Protein AF-A0A562P333-F1 (afdb_monomer_lite)

Radius of gyration: 12.84 Å; chains: 1; bounding box: 33×30×27 Å

pLDDT: mean 79.48, std 21.25, range [30.34, 97.81]

Sequence (98 aa):
MKEAIFSSTAHAACQAGAPITALATSVLASNPASITLNLWDLHFLNSSGINLLAKFTIEVRKHPDVRLVVRGTPDIPWKSKSLPNLKKLHPALVLLMD

Secondary structure (DSSP, 8-state):
---EE--S-----S-SSSHHHHHHHHHHHT--SEEEEE-TT-----HHHHHHHHHHHHHHHT-TTSEEEEEE-TTSHHHHHHTHHHHHH-TT-EEEE-

Foldseek 3Di:
DDDPDDDPPPPPPDDPDPPVVVVLVVVVVVVDQEDEAECAPPQDDDPRRLVVLLVSLLVVLVNVSYAYEYEYAVVRPCCVVRVVCSCVSPVRYHYHHD

InterPro domains:
  IPR002645 STAS domain [PS50801] (1-72)
  IPR036513 STAS domain superfamily [SSF52091] (24-90)

Structure (mmCIF, N/CA/C/O backbone):
data_AF-A0A562P333-F1
#
_entry.id   AF-A0A562P333-F1
#
loop_
_atom_site.group_PDB
_atom_site.id
_atom_site.type_symbol
_atom_site.label_atom_id
_atom_site.label_alt_id
_atom_site.label_comp_id
_atom_site.label_asym_id
_atom_site.label_entity_id
_atom_site.label_seq_id
_atom_site.pdbx_PDB_ins_code
_atom_site.Cartn_x
_atom_site.Cartn_y
_atom_site.Cartn_z
_atom_site.occupancy
_atom_site.B_iso_or_equiv
_atom_site.auth_seq_id
_atom_site.auth_comp_id
_atom_site.auth_asym_id
_atom_site.auth_atom_id
_atom_site.pdbx_PDB_model_num
ATOM 1 N N . MET A 1 1 ? -23.419 -5.193 0.583 1.00 36.41 1 MET A N 1
ATOM 2 C CA . MET A 1 1 ? -21.943 -5.187 0.642 1.00 36.41 1 MET A CA 1
ATOM 3 C C . MET A 1 1 ? -21.481 -4.174 -0.400 1.00 36.41 1 MET A C 1
ATOM 5 O O . MET A 1 1 ? -21.842 -4.343 -1.554 1.00 36.41 1 MET A O 1
ATOM 9 N N . LYS A 1 2 ? -20.877 -3.043 -0.007 1.00 34.12 2 LYS A N 1
ATOM 10 C CA . LYS A 1 2 ? -20.437 -2.003 -0.956 1.00 34.12 2 LYS A CA 1
ATOM 11 C C . LYS A 1 2 ? -18.930 -2.152 -1.148 1.00 34.12 2 LYS A C 1
ATOM 13 O O . LYS A 1 2 ? -18.169 -1.829 -0.243 1.00 34.12 2 LYS A O 1
ATOM 18 N N . GLU A 1 3 ? -18.527 -2.695 -2.287 1.00 32.91 3 GLU A N 1
ATOM 19 C CA . GLU A 1 3 ? -17.127 -2.780 -2.702 1.00 32.91 3 GLU A CA 1
ATOM 20 C C . GLU A 1 3 ? -16.779 -1.506 -3.479 1.00 32.91 3 GLU A C 1
ATOM 22 O O . GLU A 1 3 ? -17.429 -1.183 -4.473 1.00 32.91 3 GLU A O 1
ATOM 27 N N . ALA A 1 4 ? -15.780 -0.751 -3.023 1.00 42.44 4 ALA A N 1
ATOM 28 C CA . ALA A 1 4 ? -15.222 0.350 -3.802 1.00 42.44 4 ALA A CA 1
ATOM 29 C C . ALA A 1 4 ? -14.147 -0.225 -4.736 1.00 42.44 4 ALA A C 1
ATOM 31 O O . ALA A 1 4 ? -12.984 -0.374 -4.353 1.00 42.44 4 ALA A O 1
ATOM 32 N N . ILE A 1 5 ? -14.550 -0.605 -5.950 1.00 41.19 5 ILE A N 1
ATOM 33 C CA . ILE A 1 5 ? -13.633 -1.084 -6.990 1.00 41.19 5 ILE A CA 1
ATOM 34 C C . ILE A 1 5 ? -13.074 0.137 -7.722 1.00 41.19 5 ILE A C 1
ATOM 36 O O . ILE A 1 5 ? -13.773 0.781 -8.503 1.00 41.19 5 ILE A O 1
ATOM 40 N N . PHE A 1 6 ? -11.804 0.463 -7.482 1.00 44.22 6 PHE A N 1
ATOM 41 C CA . PHE A 1 6 ? -11.090 1.455 -8.279 1.00 44.22 6 PHE A CA 1
ATOM 42 C C . PHE A 1 6 ? -10.550 0.772 -9.541 1.00 44.22 6 PHE A C 1
ATOM 44 O O . PHE A 1 6 ? -9.456 0.207 -9.544 1.00 44.22 6 PHE A O 1
ATOM 51 N N . SER A 1 7 ? -11.363 0.767 -10.600 1.00 36.16 7 SER A N 1
ATOM 52 C CA . SER A 1 7 ? -10.882 0.503 -11.958 1.00 36.16 7 SER A CA 1
ATOM 53 C C . SER A 1 7 ? -10.193 1.766 -12.469 1.00 36.16 7 SER A C 1
ATOM 55 O O . SER A 1 7 ? -10.649 2.874 -12.181 1.00 36.16 7 SER A O 1
ATOM 57 N N . SER A 1 8 ? -9.071 1.609 -13.160 1.00 38.66 8 SER A N 1
ATOM 58 C CA . SER A 1 8 ? -8.184 2.661 -13.659 1.00 38.66 8 SER A CA 1
ATOM 59 C C . SER A 1 8 ? -8.899 3.612 -14.631 1.00 38.66 8 SER A C 1
ATOM 61 O O . SER A 1 8 ? -8.732 3.574 -15.843 1.00 38.66 8 SER A O 1
ATOM 63 N N . THR A 1 9 ? -9.710 4.527 -14.110 1.00 37.22 9 THR A N 1
ATOM 64 C CA . THR A 1 9 ? -10.120 5.740 -14.827 1.00 37.22 9 THR A CA 1
ATOM 65 C C . THR A 1 9 ? -10.342 6.886 -13.845 1.00 37.22 9 THR A C 1
ATOM 67 O O . THR A 1 9 ? -11.332 7.605 -13.900 1.00 37.22 9 THR A O 1
ATOM 70 N N . ALA A 1 10 ? -9.383 7.108 -12.945 1.00 40.06 10 ALA A N 1
ATOM 71 C CA . ALA A 1 10 ? -9.142 8.475 -12.509 1.00 40.06 10 ALA A CA 1
ATOM 72 C C . ALA A 1 10 ? -8.310 9.137 -13.603 1.00 40.06 10 ALA A C 1
ATOM 74 O O . ALA A 1 10 ? -7.105 8.904 -13.708 1.00 40.06 10 ALA A O 1
ATOM 75 N N . HIS A 1 11 ? -8.962 9.958 -14.424 1.00 36.28 11 HIS A N 1
ATOM 76 C CA . HIS A 1 11 ? -8.277 11.007 -15.167 1.00 36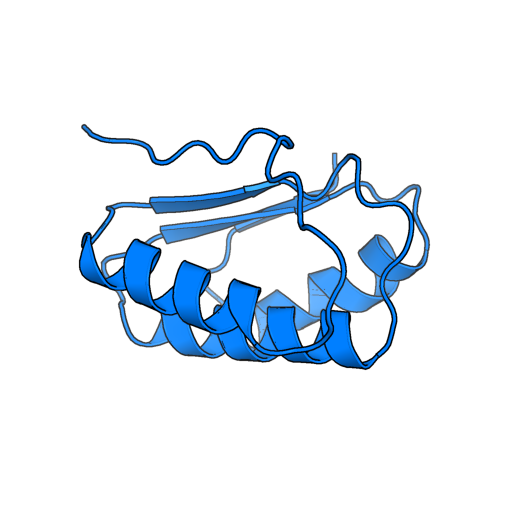.28 11 HIS A CA 1
ATOM 77 C C . HIS A 1 11 ? -7.672 11.948 -14.113 1.00 36.28 11 HIS A C 1
ATOM 79 O O . HIS A 1 11 ? -8.286 12.922 -13.682 1.00 36.28 11 HIS A O 1
ATOM 85 N N . ALA A 1 12 ? -6.497 11.584 -13.599 1.00 34.66 12 ALA A N 1
ATOM 86 C CA . ALA A 1 12 ? -5.704 12.422 -12.725 1.00 34.66 12 ALA A CA 1
ATOM 87 C C . ALA A 1 12 ? -5.172 13.556 -13.600 1.00 34.66 12 ALA A C 1
ATOM 89 O O . ALA A 1 12 ? -4.089 13.470 -14.177 1.00 34.66 12 ALA A O 1
ATOM 90 N N . ALA A 1 13 ? -5.991 14.595 -13.757 1.00 30.34 13 ALA A N 1
ATOM 91 C CA . ALA A 1 13 ? -5.566 15.842 -14.351 1.00 30.34 13 ALA A CA 1
ATOM 92 C C . ALA A 1 13 ? -4.388 16.371 -13.524 1.00 30.34 13 ALA A C 1
ATOM 94 O O . ALA A 1 13 ? -4.529 16.777 -12.373 1.00 30.34 13 ALA A O 1
ATOM 95 N N . CYS A 1 14 ? -3.214 16.239 -14.131 1.00 38.72 14 CYS A N 1
ATOM 96 C CA . CYS A 1 14 ? -2.001 17.014 -13.956 1.00 38.72 14 CYS A CA 1
ATOM 97 C C . CYS A 1 14 ? -2.101 18.154 -12.923 1.00 38.72 14 CYS A C 1
ATOM 99 O O . CYS A 1 14 ? -2.491 19.267 -13.262 1.00 38.72 14 CYS A O 1
ATOM 101 N N . GLN A 1 15 ? -1.720 17.880 -11.673 1.00 34.12 15 GLN A N 1
ATOM 102 C CA . GLN A 1 15 ? -0.872 18.752 -10.854 1.00 34.12 15 GLN A CA 1
ATOM 103 C C . GLN A 1 15 ? -0.520 18.051 -9.537 1.00 34.12 15 GLN A C 1
ATOM 105 O O . GLN A 1 15 ? -1.331 17.386 -8.894 1.00 34.12 15 GLN A O 1
ATOM 110 N N . ALA A 1 16 ? 0.759 18.135 -9.196 1.00 39.94 16 ALA A N 1
ATOM 111 C CA . ALA A 1 16 ? 1.425 17.344 -8.180 1.00 39.94 16 ALA A CA 1
ATOM 112 C C . ALA A 1 16 ? 0.809 17.466 -6.767 1.00 39.94 16 ALA A C 1
ATOM 114 O O . ALA A 1 16 ? 0.465 18.544 -6.295 1.00 39.94 16 ALA A O 1
ATOM 115 N N . GLY A 1 17 ? 0.757 16.338 -6.052 1.00 45.59 17 GLY A N 1
ATOM 116 C CA . GLY A 1 17 ? 0.765 16.271 -4.582 1.00 45.59 17 GLY A CA 1
ATOM 117 C C . GLY A 1 17 ? -0.571 16.415 -3.841 1.00 45.59 17 GLY A C 1
ATOM 118 O O . GLY A 1 17 ? -0.778 15.706 -2.858 1.00 45.59 17 GLY A O 1
ATOM 119 N N . ALA A 1 18 ? -1.485 17.272 -4.293 1.00 46.22 18 ALA A N 1
ATOM 120 C CA . ALA A 1 18 ? -2.713 17.595 -3.551 1.00 46.22 18 ALA A CA 1
ATOM 121 C C . ALA A 1 18 ? -3.947 16.683 -3.798 1.00 46.22 18 ALA A C 1
ATOM 123 O O . ALA A 1 18 ? -4.594 16.300 -2.818 1.00 46.22 18 ALA A O 1
ATOM 124 N N . PRO A 1 19 ? -4.303 16.275 -5.038 1.00 62.94 19 PRO A N 1
ATOM 125 C CA . PRO A 1 19 ? -5.634 15.702 -5.308 1.00 62.94 19 PRO A CA 1
ATOM 126 C C . PRO A 1 19 ? -5.840 14.289 -4.743 1.00 62.94 19 PRO A C 1
ATOM 128 O O . PRO A 1 19 ? -6.941 13.896 -4.373 1.00 62.94 19 PRO A O 1
ATOM 131 N N . ILE A 1 20 ? -4.768 13.520 -4.629 1.00 57.69 20 ILE A N 1
ATOM 132 C CA . ILE A 1 20 ? -4.821 12.107 -4.248 1.00 57.69 20 ILE A CA 1
ATOM 133 C C . ILE A 1 20 ? -4.861 11.888 -2.728 1.00 57.69 20 ILE A C 1
ATOM 135 O O . ILE A 1 20 ? -5.415 10.894 -2.269 1.00 57.69 20 ILE A O 1
ATOM 139 N N . THR A 1 21 ? -4.359 12.847 -1.939 1.00 60.66 21 THR A N 1
ATOM 140 C CA . THR A 1 21 ? -4.553 12.853 -0.479 1.00 60.66 21 THR A CA 1
ATOM 141 C C . THR A 1 21 ? -6.005 13.192 -0.146 1.00 60.66 21 THR A C 1
ATOM 143 O O . THR A 1 21 ? -6.615 12.513 0.671 1.00 60.66 21 THR A O 1
ATOM 146 N N . ALA A 1 22 ? -6.596 14.173 -0.837 1.00 66.81 22 ALA A N 1
ATOM 147 C CA . ALA A 1 22 ? -8.017 14.489 -0.695 1.00 66.81 22 ALA A CA 1
ATOM 148 C C . ALA A 1 22 ? -8.912 13.306 -1.110 1.00 66.81 22 ALA A C 1
ATOM 150 O O . ALA A 1 22 ? -9.868 12.978 -0.407 1.00 66.81 22 ALA A O 1
ATOM 151 N N . LEU A 1 23 ? -8.558 12.612 -2.200 1.00 67.00 23 LEU A N 1
ATOM 152 C CA . LEU A 1 23 ? -9.220 11.373 -2.613 1.00 67.00 23 LEU A CA 1
ATOM 153 C C . LEU A 1 23 ? -9.127 10.295 -1.524 1.00 67.00 23 LEU A C 1
ATOM 155 O O . LEU A 1 23 ? -10.140 9.713 -1.152 1.00 67.00 23 LEU A O 1
ATOM 159 N N . ALA A 1 24 ? -7.931 10.060 -0.979 1.00 66.88 24 ALA A N 1
ATOM 160 C CA . ALA A 1 24 ? -7.715 9.105 0.103 1.00 66.88 24 ALA A CA 1
ATOM 161 C C . ALA A 1 24 ? -8.578 9.406 1.337 1.00 66.88 24 ALA A C 1
ATOM 163 O O . ALA A 1 24 ? -9.241 8.510 1.857 1.00 66.88 24 ALA A O 1
ATOM 164 N N . THR A 1 25 ? -8.607 10.669 1.774 1.00 72.44 25 THR A N 1
ATOM 165 C CA . THR A 1 25 ? -9.431 11.115 2.903 1.00 72.44 25 THR A CA 1
ATOM 166 C C . THR A 1 25 ? -10.920 10.921 2.621 1.00 72.44 25 THR A C 1
ATOM 168 O O . THR A 1 25 ? -11.642 10.428 3.481 1.00 72.44 25 THR A O 1
ATOM 171 N N . SER A 1 26 ? -11.386 11.249 1.414 1.00 77.44 26 SER A N 1
ATOM 172 C CA . SER A 1 26 ? -12.791 11.078 1.025 1.00 77.44 26 SER A CA 1
ATOM 173 C C . SER A 1 26 ? -13.218 9.605 0.978 1.00 77.44 26 SER A C 1
ATOM 175 O O . SER A 1 26 ? -14.298 9.254 1.459 1.00 77.44 26 SER A O 1
ATOM 177 N N . VAL A 1 27 ? -12.357 8.723 0.462 1.00 76.50 27 VAL A N 1
ATOM 178 C CA . VAL A 1 27 ? -12.610 7.275 0.439 1.00 76.50 27 VAL A CA 1
ATOM 179 C C . VAL A 1 27 ? -12.704 6.726 1.860 1.00 76.50 27 VAL A C 1
ATOM 181 O O . VAL A 1 27 ? -13.651 6.009 2.175 1.00 76.50 27 VAL A O 1
ATOM 184 N N . LEU A 1 28 ? -11.771 7.104 2.737 1.00 76.00 28 LEU A N 1
ATOM 185 C CA . LEU A 1 28 ? -11.786 6.680 4.138 1.00 76.00 28 LEU A CA 1
ATOM 186 C C . LEU A 1 28 ? -13.000 7.220 4.905 1.00 76.00 28 LEU A C 1
ATOM 188 O O . LEU A 1 28 ? -13.579 6.494 5.709 1.00 76.00 28 LEU A O 1
AT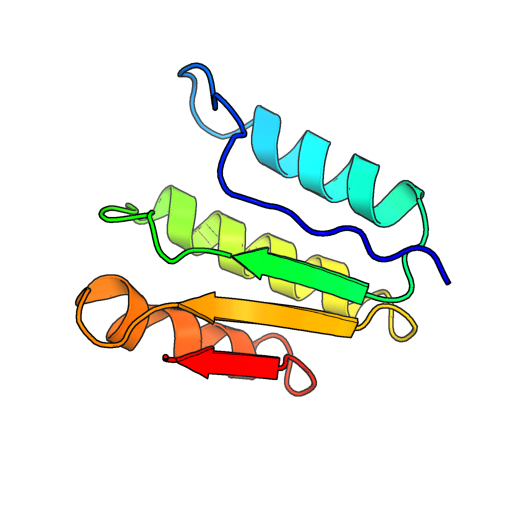OM 192 N N . ALA A 1 29 ? -13.451 8.443 4.606 1.00 82.06 29 ALA A N 1
ATOM 193 C CA . ALA A 1 29 ? -14.652 9.026 5.209 1.00 82.06 29 ALA A CA 1
ATOM 194 C C . ALA A 1 29 ? -15.934 8.230 4.901 1.00 82.06 29 ALA A C 1
ATOM 196 O O . ALA A 1 29 ? -16.902 8.303 5.654 1.00 82.06 29 ALA A O 1
ATOM 197 N N . SER A 1 30 ? -15.938 7.432 3.829 1.00 81.44 30 SER A N 1
ATOM 198 C CA . SER A 1 30 ? -17.064 6.558 3.475 1.00 81.44 30 SER A CA 1
ATOM 199 C C . SER A 1 30 ? -17.103 5.251 4.286 1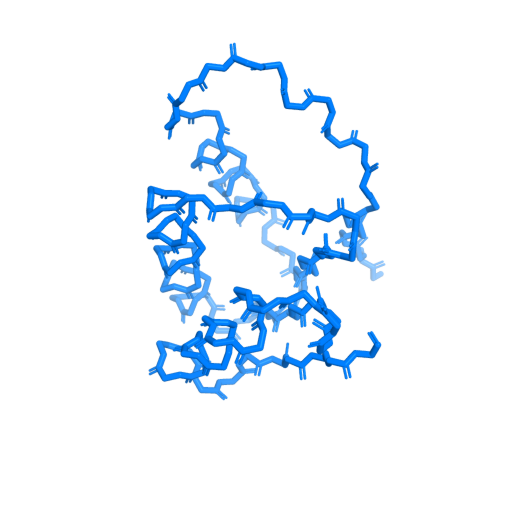.00 81.44 30 SER A C 1
ATOM 201 O O . SER A 1 30 ? -18.005 4.441 4.077 1.00 81.44 30 SER A O 1
ATOM 203 N N . ASN A 1 31 ? -16.125 5.031 5.175 1.00 80.69 31 ASN A N 1
ATOM 204 C CA . ASN A 1 31 ? -15.923 3.831 5.993 1.00 80.69 31 ASN A CA 1
ATOM 205 C C . ASN A 1 31 ? -16.144 2.499 5.235 1.00 80.69 31 ASN A C 1
ATOM 207 O O . ASN A 1 31 ? -17.006 1.696 5.610 1.00 80.69 31 ASN A O 1
ATOM 211 N N . PRO A 1 32 ? -15.425 2.268 4.120 1.00 86.69 32 PRO A N 1
ATOM 212 C CA . PRO A 1 32 ? -15.609 1.070 3.317 1.00 86.69 32 PRO A CA 1
ATOM 213 C C . PRO A 1 32 ? -15.061 -0.163 4.042 1.00 86.69 32 PRO A C 1
ATOM 215 O O . PRO A 1 32 ? -14.005 -0.109 4.656 1.00 86.69 32 PRO A O 1
ATOM 218 N N . ALA A 1 33 ? -15.703 -1.320 3.877 1.00 89.44 33 ALA A N 1
ATOM 219 C CA . ALA A 1 33 ? -15.155 -2.578 4.402 1.00 89.44 33 ALA A CA 1
ATOM 220 C C . ALA A 1 33 ? -13.824 -2.971 3.722 1.00 89.44 33 ALA A C 1
ATOM 222 O O . ALA A 1 33 ? -13.011 -3.703 4.289 1.00 89.44 33 ALA A O 1
ATOM 223 N N . SER A 1 34 ? -13.588 -2.504 2.489 1.00 89.94 34 SER A N 1
ATOM 224 C CA . SER A 1 34 ? -12.336 -2.737 1.773 1.00 89.94 34 SER A CA 1
ATOM 225 C C . SER A 1 34 ? -12.020 -1.640 0.759 1.00 89.94 34 SER A C 1
ATOM 227 O O . SER A 1 34 ? -12.916 -1.055 0.152 1.00 89.94 34 SER A O 1
ATOM 229 N N . ILE A 1 35 ? -10.724 -1.404 0.558 1.00 91.94 35 ILE A N 1
ATOM 230 C CA . ILE A 1 35 ? -10.155 -0.543 -0.474 1.00 91.94 35 ILE A CA 1
ATOM 231 C C . ILE A 1 35 ? -9.225 -1.390 -1.340 1.00 91.94 35 ILE A C 1
ATOM 233 O O . ILE A 1 35 ? -8.319 -2.039 -0.818 1.00 91.94 35 ILE A O 1
ATOM 237 N N . THR A 1 36 ? -9.407 -1.335 -2.661 1.00 92.88 36 THR A N 1
ATOM 238 C CA . THR A 1 36 ? -8.486 -1.953 -3.625 1.00 92.88 36 THR A CA 1
ATOM 239 C C . THR A 1 36 ? -7.759 -0.886 -4.438 1.00 92.88 36 THR A C 1
ATOM 241 O O . THR A 1 36 ? -8.387 -0.132 -5.176 1.00 92.88 36 THR A O 1
ATOM 244 N N . LEU A 1 37 ? -6.428 -0.847 -4.338 1.00 91.81 37 LEU A N 1
ATOM 245 C CA . LEU A 1 37 ? -5.557 -0.059 -5.208 1.00 91.81 37 LEU A CA 1
ATOM 246 C C . LEU A 1 37 ? -5.090 -0.921 -6.382 1.00 91.81 37 LEU A C 1
ATOM 248 O O . LEU A 1 37 ? -4.153 -1.709 -6.239 1.00 91.81 37 LEU A O 1
ATOM 252 N N . ASN A 1 38 ? -5.736 -0.773 -7.538 1.00 91.94 38 ASN A N 1
ATOM 253 C CA . ASN A 1 38 ? -5.293 -1.422 -8.766 1.00 91.94 38 ASN A CA 1
ATOM 254 C C . ASN A 1 38 ? -4.249 -0.556 -9.483 1.00 91.94 38 ASN A C 1
ATOM 256 O O . ASN A 1 38 ? -4.558 0.537 -9.955 1.00 91.94 38 ASN A O 1
ATOM 260 N N . LEU A 1 39 ? -3.010 -1.042 -9.547 1.00 92.00 39 LEU A N 1
ATOM 261 C CA . LEU A 1 39 ? -1.882 -0.339 -10.149 1.00 92.00 39 LEU A CA 1
ATOM 262 C C . LEU A 1 39 ? -1.420 -0.990 -11.456 1.00 92.00 39 LEU A C 1
ATOM 264 O O . LEU A 1 39 ? -0.324 -0.662 -11.899 1.00 92.00 39 LEU A O 1
ATOM 268 N N . TRP A 1 40 ? -2.171 -1.914 -12.070 1.00 84.69 40 TRP A N 1
ATOM 269 C CA . TRP A 1 40 ? -1.729 -2.634 -13.278 1.00 84.69 40 TRP A CA 1
ATOM 270 C C . TRP A 1 40 ? -1.296 -1.698 -14.413 1.00 84.69 40 TRP A C 1
ATOM 272 O O . TRP A 1 40 ? -0.142 -1.773 -14.831 1.00 84.69 40 TRP A O 1
ATOM 282 N N . ASP A 1 41 ? -2.126 -0.721 -14.777 1.00 84.25 41 ASP A N 1
ATOM 283 C CA . ASP A 1 41 ? -1.837 0.228 -15.868 1.00 84.25 41 ASP A CA 1
ATOM 284 C C . ASP A 1 41 ? -0.866 1.357 -15.478 1.00 84.25 41 ASP A C 1
ATOM 286 O O . ASP A 1 41 ? -0.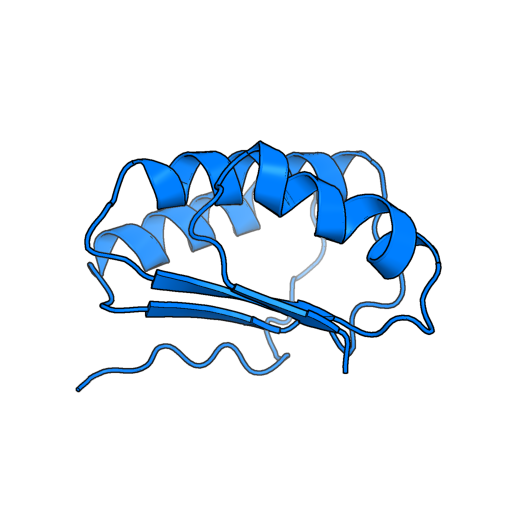569 2.254 -16.266 1.00 84.25 41 ASP A O 1
ATOM 290 N N . LEU A 1 42 ? -0.354 1.363 -14.243 1.00 87.50 42 LEU A N 1
ATOM 291 C CA . LEU A 1 42 ? 0.571 2.396 -13.788 1.00 87.50 42 LEU A CA 1
ATOM 292 C C . LEU A 1 42 ? 2.016 2.011 -14.134 1.00 87.50 42 LEU A C 1
ATOM 294 O O . LEU A 1 42 ? 2.674 1.287 -13.389 1.00 87.50 42 LEU A O 1
ATOM 298 N N . HIS A 1 43 ? 2.529 2.495 -15.262 1.00 87.19 43 HIS A N 1
ATOM 299 C CA . HIS A 1 43 ? 3.880 2.149 -15.728 1.00 87.19 43 HIS A CA 1
ATOM 300 C C . HIS A 1 43 ? 4.992 2.875 -14.971 1.00 87.19 43 HIS A C 1
ATOM 302 O O . HIS A 1 43 ? 6.040 2.289 -14.701 1.00 87.19 43 HIS A O 1
ATOM 308 N N . PHE A 1 44 ? 4.755 4.120 -14.557 1.00 84.44 44 PHE A N 1
ATOM 309 C CA . PHE A 1 44 ? 5.768 4.955 -13.921 1.00 84.44 44 PHE A CA 1
ATOM 310 C C . PHE A 1 44 ? 5.246 5.590 -12.641 1.00 84.44 44 PHE A C 1
ATOM 312 O O . PHE A 1 44 ? 4.129 6.099 -12.585 1.00 84.44 44 PHE A O 1
ATOM 319 N N . LEU A 1 45 ? 6.102 5.599 -11.624 1.00 84.50 45 LEU A N 1
ATOM 320 C CA . LEU A 1 45 ? 5.900 6.359 -10.404 1.00 84.50 45 LEU A CA 1
ATOM 321 C C . LEU A 1 45 ? 7.261 6.885 -9.942 1.00 84.50 45 LEU A C 1
ATOM 323 O O . LEU A 1 45 ? 8.244 6.147 -9.907 1.00 84.50 45 LEU A O 1
ATOM 327 N N . ASN A 1 46 ? 7.329 8.169 -9.612 1.00 86.31 46 ASN A N 1
ATOM 328 C CA . ASN A 1 46 ? 8.533 8.777 -9.052 1.00 86.31 46 ASN A CA 1
ATOM 329 C C . ASN A 1 46 ? 8.540 8.664 -7.515 1.00 86.31 46 ASN A C 1
ATOM 331 O O . ASN A 1 46 ? 7.625 8.110 -6.899 1.00 86.31 46 ASN A O 1
ATOM 335 N N . SER A 1 47 ? 9.571 9.220 -6.880 1.00 86.62 47 SER A N 1
ATOM 336 C CA . SER A 1 47 ? 9.747 9.176 -5.424 1.00 86.62 47 SER A CA 1
ATOM 337 C C . SER A 1 47 ? 8.581 9.793 -4.645 1.00 86.62 47 SER A C 1
ATOM 339 O O . SER A 1 47 ? 8.192 9.252 -3.608 1.00 86.62 47 SER A O 1
ATOM 341 N N . SER A 1 48 ? 7.982 10.884 -5.134 1.00 84.25 48 SER A N 1
ATOM 342 C CA . SER A 1 48 ? 6.855 11.527 -4.454 1.00 84.25 48 SER A CA 1
ATOM 343 C C . SER A 1 48 ? 5.582 10.683 -4.531 1.00 84.25 48 SER A C 1
ATOM 345 O O . SER A 1 48 ? 4.882 10.557 -3.526 1.00 84.25 48 SER A O 1
ATOM 347 N N . GLY A 1 49 ? 5.325 10.021 -5.662 1.00 85.62 49 GLY A N 1
ATOM 348 C CA . GLY A 1 49 ? 4.231 9.059 -5.784 1.00 85.62 49 GLY A CA 1
ATOM 349 C C . GLY A 1 49 ? 4.413 7.826 -4.890 1.00 85.62 49 GLY A C 1
ATOM 350 O O . GLY A 1 49 ? 3.459 7.379 -4.255 1.00 85.62 49 GLY A O 1
ATOM 351 N N . ILE A 1 50 ? 5.637 7.298 -4.760 1.00 89.50 50 ILE A N 1
ATOM 352 C CA . ILE A 1 50 ? 5.910 6.161 -3.858 1.00 89.50 50 ILE A CA 1
ATOM 353 C C . ILE A 1 50 ? 5.683 6.569 -2.399 1.00 89.50 50 ILE A C 1
ATOM 355 O O . ILE A 1 50 ? 5.051 5.837 -1.636 1.00 89.50 50 ILE A O 1
ATOM 359 N N . ASN A 1 51 ? 6.150 7.761 -2.015 1.00 87.62 51 ASN A N 1
ATOM 360 C CA . ASN A 1 51 ? 5.934 8.304 -0.675 1.00 87.62 51 ASN A CA 1
ATOM 361 C C . ASN A 1 51 ? 4.443 8.484 -0.364 1.00 87.62 51 ASN A C 1
ATOM 363 O O . ASN A 1 51 ? 3.993 8.234 0.751 1.00 87.62 51 ASN A O 1
ATOM 367 N N . LEU A 1 52 ? 3.655 8.886 -1.357 1.00 87.62 52 LEU A N 1
ATOM 368 C CA . LEU A 1 52 ? 2.213 8.974 -1.209 1.00 87.62 52 LEU A CA 1
ATOM 369 C C . LEU A 1 52 ? 1.574 7.601 -0.942 1.00 87.62 52 LEU A C 1
ATOM 371 O O . LEU A 1 52 ? 0.771 7.499 -0.018 1.00 87.62 52 LEU A O 1
ATOM 375 N N . LEU A 1 53 ? 1.933 6.552 -1.692 1.00 90.69 53 LEU A N 1
ATOM 376 C CA . LEU A 1 53 ? 1.422 5.194 -1.440 1.00 90.69 53 LEU A CA 1
ATOM 377 C C . LEU A 1 53 ? 1.767 4.715 -0.024 1.00 90.69 53 LEU A C 1
ATOM 379 O O . LEU A 1 53 ? 0.938 4.096 0.647 1.00 90.69 53 LEU A O 1
ATOM 383 N N . ALA A 1 54 ? 2.971 5.042 0.451 1.00 92.62 54 ALA A N 1
ATOM 384 C CA . ALA A 1 54 ? 3.392 4.751 1.816 1.00 92.62 54 ALA A CA 1
ATOM 385 C C . ALA A 1 54 ? 2.515 5.477 2.849 1.00 92.62 54 ALA A C 1
ATOM 387 O O . ALA A 1 54 ? 1.980 4.835 3.753 1.00 92.62 54 ALA A O 1
ATOM 388 N N . LYS A 1 55 ? 2.306 6.791 2.690 1.00 90.56 55 LYS A N 1
ATOM 389 C CA . LYS A 1 55 ? 1.437 7.586 3.576 1.00 90.56 55 LYS A CA 1
ATOM 390 C C . LYS A 1 55 ? -0.001 7.076 3.580 1.00 90.56 55 LYS A C 1
ATOM 392 O O . LYS A 1 55 ? -0.577 6.922 4.649 1.00 90.56 55 LYS A O 1
ATOM 397 N N . PHE A 1 56 ? -0.549 6.757 2.409 1.00 89.44 56 PHE A N 1
ATOM 398 C CA . PHE A 1 56 ? -1.887 6.184 2.288 1.00 89.44 56 PHE A CA 1
ATOM 399 C C . PHE A 1 56 ? -2.007 4.856 3.039 1.00 89.44 56 PHE A C 1
ATOM 401 O O . PHE A 1 56 ? -2.931 4.660 3.819 1.00 89.44 56 PHE A O 1
ATOM 408 N N . THR A 1 57 ? -1.033 3.965 2.857 1.00 93.75 57 THR A N 1
ATOM 409 C CA . THR A 1 57 ? -0.991 2.664 3.538 1.00 93.75 57 THR A CA 1
ATOM 410 C C . THR A 1 57 ? -0.953 2.820 5.061 1.00 93.75 57 THR A C 1
ATOM 412 O O . THR A 1 57 ? -1.639 2.092 5.777 1.00 93.75 57 THR A O 1
ATOM 415 N N . ILE A 1 58 ? -0.171 3.783 5.562 1.00 93.00 58 ILE A N 1
ATOM 416 C CA . ILE A 1 58 ? -0.107 4.114 6.992 1.00 93.00 58 ILE A CA 1
ATOM 417 C C . ILE A 1 58 ? -1.450 4.658 7.486 1.00 93.00 58 ILE A C 1
ATOM 419 O O . ILE A 1 58 ? -1.864 4.319 8.591 1.00 93.00 58 ILE A O 1
ATOM 423 N N . GLU A 1 59 ? -2.129 5.480 6.686 1.00 90.12 59 GLU A N 1
ATOM 424 C CA . GLU A 1 59 ? -3.422 6.042 7.066 1.00 90.12 59 GLU A CA 1
ATOM 425 C C . GLU A 1 59 ? -4.500 4.961 7.159 1.00 90.12 59 GLU A C 1
ATOM 427 O O . GLU A 1 59 ? -5.133 4.835 8.201 1.00 90.12 59 GLU A O 1
ATOM 432 N N . VAL A 1 60 ? -4.640 4.104 6.139 1.00 90.44 60 VAL A N 1
ATOM 433 C CA . VAL A 1 60 ? -5.621 3.001 6.155 1.00 90.44 60 VAL A CA 1
ATOM 434 C C . VAL A 1 60 ? -5.385 2.058 7.337 1.00 90.44 60 VAL A C 1
ATOM 436 O O . VAL A 1 60 ? -6.342 1.608 7.956 1.00 90.44 60 VAL A O 1
ATOM 439 N N . ARG A 1 61 ? -4.125 1.820 7.733 1.00 93.00 61 ARG A N 1
ATOM 440 C CA . ARG A 1 61 ? -3.794 0.992 8.906 1.00 93.00 61 ARG A CA 1
ATOM 441 C C . ARG A 1 61 ? -4.432 1.495 10.210 1.00 93.00 61 ARG A C 1
ATOM 443 O O . ARG A 1 61 ? -4.630 0.691 11.119 1.00 93.00 61 ARG A O 1
ATOM 450 N N . LYS A 1 62 ? -4.736 2.791 10.330 1.00 91.75 62 LYS A N 1
ATOM 451 C CA . LYS A 1 62 ? -5.421 3.359 11.506 1.00 91.75 62 LYS A CA 1
ATOM 452 C C . LYS A 1 62 ? -6.903 2.976 11.574 1.00 91.75 62 LYS A C 1
ATOM 454 O O . LYS A 1 62 ? -7.525 3.180 12.610 1.00 91.75 62 LYS A O 1
ATOM 459 N N . HIS A 1 63 ? -7.448 2.409 10.500 1.00 90.19 63 HIS A N 1
ATOM 460 C CA . HIS A 1 63 ? -8.828 1.959 10.381 1.00 90.19 63 HIS A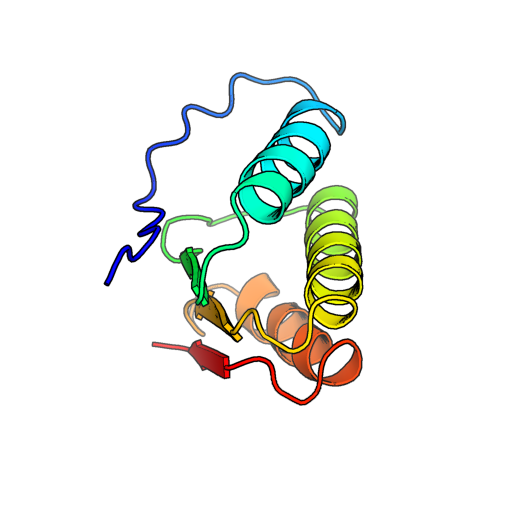 CA 1
ATOM 461 C C . HIS A 1 63 ? -8.854 0.423 10.292 1.00 90.19 63 HIS A C 1
ATOM 463 O O . HIS A 1 63 ? -8.864 -0.127 9.191 1.00 90.19 63 HIS A O 1
ATOM 469 N N . PRO A 1 64 ? -8.831 -0.299 11.429 1.00 87.50 64 PRO A N 1
ATOM 470 C CA . PRO A 1 64 ? -8.666 -1.757 11.446 1.00 87.50 64 PRO A CA 1
ATOM 471 C C . PRO A 1 64 ? -9.809 -2.517 10.756 1.00 87.50 64 PRO A C 1
ATOM 473 O O . PRO A 1 64 ? -9.599 -3.635 10.290 1.00 87.50 64 PRO A O 1
ATOM 476 N N . ASP A 1 65 ? -10.987 -1.900 10.647 1.00 90.06 65 ASP A N 1
ATOM 477 C CA . ASP A 1 65 ? -12.160 -2.467 9.971 1.00 90.06 65 ASP A CA 1
ATOM 478 C C . ASP A 1 65 ? -12.088 -2.355 8.436 1.00 90.06 65 ASP A C 1
ATOM 480 O O . ASP A 1 65 ? -12.919 -2.924 7.726 1.00 90.06 65 ASP A O 1
ATOM 484 N N . VAL A 1 66 ? -11.092 -1.635 7.909 1.00 90.12 66 VAL A N 1
ATOM 485 C CA . VAL A 1 66 ? -10.909 -1.393 6.477 1.00 90.12 66 VAL A CA 1
ATOM 486 C C . VAL A 1 66 ? -9.808 -2.301 5.938 1.00 90.12 66 VAL A C 1
ATOM 488 O O . VAL A 1 66 ? -8.622 -2.133 6.226 1.00 90.12 66 VAL A O 1
ATOM 491 N N . ARG A 1 67 ? -10.173 -3.253 5.077 1.00 93.44 67 ARG A N 1
ATOM 492 C CA . ARG A 1 67 ? -9.198 -4.121 4.403 1.00 93.44 67 ARG A CA 1
ATOM 493 C C . ARG A 1 67 ? -8.538 -3.409 3.223 1.00 93.44 67 ARG A C 1
ATOM 495 O O . ARG A 1 67 ? -9.217 -3.108 2.242 1.00 93.44 67 ARG A O 1
ATOM 502 N N . LEU A 1 68 ? -7.213 -3.257 3.247 1.00 94.44 68 LEU A N 1
ATOM 503 C CA . LEU A 1 68 ? -6.441 -2.756 2.105 1.00 94.44 68 LEU A CA 1
ATOM 504 C C . LEU A 1 68 ? -5.912 -3.893 1.218 1.00 94.44 68 LEU A C 1
ATOM 506 O O . LEU A 1 68 ? -5.160 -4.758 1.675 1.00 94.44 68 LEU A O 1
ATOM 510 N N . VAL A 1 69 ? -6.257 -3.840 -0.068 1.00 96.38 69 VAL A N 1
ATOM 511 C CA . VAL A 1 69 ? -5.719 -4.695 -1.132 1.00 96.38 69 VAL A CA 1
ATOM 512 C C . VAL A 1 69 ? -4.936 -3.827 -2.116 1.00 96.38 69 VAL A C 1
ATOM 514 O O . VAL A 1 69 ? -5.437 -2.810 -2.590 1.00 96.38 69 VAL A O 1
ATOM 517 N N . VAL A 1 70 ? -3.710 -4.218 -2.453 1.00 95.69 70 VAL A N 1
ATOM 518 C CA . VAL A 1 70 ? -2.892 -3.568 -3.487 1.00 95.69 70 VAL A CA 1
ATOM 519 C C . VAL A 1 70 ? -2.594 -4.585 -4.575 1.00 95.69 70 VAL A C 1
ATOM 521 O O . VAL A 1 70 ? -2.097 -5.670 -4.279 1.00 95.69 70 VAL A O 1
ATOM 524 N N . ARG A 1 71 ? -2.895 -4.236 -5.827 1.00 95.88 71 ARG A N 1
ATOM 525 C CA . ARG A 1 71 ? -2.646 -5.078 -7.000 1.00 95.88 71 ARG A CA 1
ATOM 526 C C . ARG A 1 71 ? -1.604 -4.428 -7.891 1.00 95.88 71 ARG A C 1
ATOM 528 O O . ARG A 1 71 ? -1.729 -3.254 -8.241 1.00 95.88 71 ARG A O 1
ATOM 535 N N . GLY A 1 72 ? -0.581 -5.183 -8.249 1.00 94.12 72 GLY A N 1
ATOM 536 C CA . GLY A 1 72 ? 0.461 -4.777 -9.179 1.00 94.12 72 GLY A CA 1
ATOM 537 C C . GLY A 1 72 ? 0.910 -5.960 -10.024 1.00 94.12 72 GLY A C 1
ATOM 538 O O . GLY A 1 72 ? 0.371 -7.049 -9.899 1.00 94.12 72 GLY A O 1
ATOM 539 N N . THR A 1 73 ? 1.914 -5.721 -10.862 1.00 94.44 73 THR A N 1
ATOM 540 C CA . THR A 1 73 ? 2.554 -6.745 -11.698 1.00 94.44 73 THR A CA 1
ATOM 541 C C . THR A 1 73 ? 4.050 -6.785 -11.388 1.00 94.44 73 THR A C 1
ATOM 543 O O . THR A 1 73 ? 4.632 -5.721 -11.115 1.00 94.44 73 THR A O 1
ATOM 546 N N . PRO A 1 74 ? 4.685 -7.971 -11.420 1.00 94.62 74 PRO A N 1
ATOM 547 C CA . PRO A 1 74 ? 6.128 -8.092 -11.271 1.00 94.62 74 PRO A CA 1
ATOM 548 C C . PRO A 1 74 ? 6.926 -7.520 -12.460 1.00 94.62 74 PRO A C 1
ATOM 550 O O . PRO A 1 74 ? 8.112 -7.213 -12.303 1.00 94.62 74 PRO A O 1
ATOM 553 N N . ASP A 1 75 ? 6.283 -7.322 -13.614 1.00 95.25 75 ASP A N 1
ATOM 554 C CA . ASP A 1 75 ? 6.937 -6.938 -14.874 1.00 95.25 75 ASP A CA 1
ATOM 555 C C . ASP A 1 75 ? 7.433 -5.489 -14.879 1.00 95.25 75 ASP A C 1
ATOM 557 O O . ASP A 1 75 ? 8.305 -5.109 -15.662 1.00 95.25 75 ASP A O 1
ATOM 561 N N . ILE A 1 76 ? 6.905 -4.655 -13.979 1.00 93.12 76 ILE A N 1
ATOM 562 C CA . ILE A 1 76 ? 7.304 -3.254 -13.857 1.00 93.12 76 ILE A CA 1
ATOM 563 C C . ILE A 1 76 ? 8.283 -3.105 -12.681 1.00 93.12 76 ILE A C 1
ATOM 565 O O . ILE A 1 76 ? 7.886 -3.278 -11.524 1.00 93.12 76 ILE A O 1
ATOM 569 N N . PRO A 1 77 ? 9.553 -2.709 -12.924 1.00 93.69 77 PRO A N 1
ATOM 570 C CA . PRO A 1 77 ? 10.611 -2.785 -11.914 1.00 93.69 77 PRO A CA 1
ATOM 571 C C . PRO A 1 77 ? 10.317 -2.055 -10.602 1.00 93.69 77 PRO A C 1
ATOM 573 O O . PRO A 1 77 ? 10.680 -2.542 -9.530 1.00 93.69 77 PRO A O 1
ATOM 576 N N . TRP A 1 78 ? 9.673 -0.884 -10.650 1.00 94.06 78 TRP A N 1
ATOM 577 C CA . TRP A 1 78 ? 9.353 -0.144 -9.428 1.00 94.06 78 TRP A CA 1
ATOM 578 C C . TRP A 1 78 ? 8.262 -0.842 -8.606 1.00 94.06 78 TRP A C 1
ATOM 580 O O . TRP A 1 78 ? 8.304 -0.768 -7.381 1.00 94.06 78 TRP A O 1
ATOM 590 N N . LYS A 1 79 ? 7.329 -1.573 -9.233 1.00 95.38 79 LYS A N 1
ATOM 591 C CA . LYS A 1 79 ? 6.275 -2.303 -8.513 1.00 95.38 79 LYS A CA 1
ATOM 592 C C . LYS A 1 79 ? 6.883 -3.430 -7.690 1.00 95.38 79 LYS A C 1
ATOM 594 O O . LYS A 1 79 ? 6.666 -3.491 -6.482 1.00 95.38 79 LYS A O 1
ATOM 599 N N . SER A 1 80 ? 7.743 -4.228 -8.317 1.00 94.81 80 SER A N 1
ATOM 600 C CA . SER A 1 80 ? 8.487 -5.318 -7.673 1.00 94.81 80 SER A CA 1
ATOM 601 C C . SER A 1 80 ? 9.411 -4.839 -6.558 1.00 94.81 80 SER A C 1
ATOM 603 O O . SER A 1 80 ? 9.553 -5.510 -5.540 1.00 94.81 80 SER A O 1
ATOM 605 N N . LYS A 1 81 ? 10.022 -3.660 -6.713 1.00 94.06 81 LYS A N 1
ATOM 606 C CA . LYS A 1 81 ? 10.941 -3.105 -5.708 1.00 94.06 81 LYS A CA 1
ATOM 607 C C . LYS A 1 81 ? 10.222 -2.404 -4.556 1.00 94.06 81 LYS A C 1
ATOM 609 O O . LYS A 1 81 ? 10.672 -2.487 -3.413 1.00 94.06 81 LYS A O 1
ATOM 614 N N . SER A 1 82 ? 9.136 -1.686 -4.832 1.00 95.00 82 SER A N 1
ATOM 615 C CA . SER A 1 82 ? 8.532 -0.765 -3.866 1.00 95.00 82 SER A CA 1
ATOM 616 C C . SER A 1 82 ? 7.266 -1.298 -3.203 1.00 95.00 82 SER A C 1
ATOM 618 O O . SER A 1 82 ? 7.122 -1.099 -1.998 1.00 95.00 82 SER A O 1
ATOM 620 N N . LEU A 1 83 ? 6.374 -1.992 -3.922 1.00 96.50 83 LEU A N 1
ATOM 621 C CA . LEU A 1 83 ? 5.105 -2.464 -3.347 1.00 96.50 83 LEU A CA 1
ATOM 622 C C . LEU A 1 83 ? 5.282 -3.453 -2.182 1.00 96.50 83 LEU A C 1
ATOM 624 O O . LEU A 1 83 ? 4.549 -3.323 -1.198 1.00 96.50 83 LEU A O 1
ATOM 628 N N . PRO A 1 84 ? 6.277 -4.366 -2.180 1.00 97.12 84 PRO A N 1
ATOM 629 C CA . PRO A 1 84 ? 6.523 -5.224 -1.020 1.00 97.12 84 PRO A CA 1
ATOM 630 C C . PRO A 1 84 ? 6.832 -4.454 0.270 1.00 97.12 84 PRO A C 1
ATOM 632 O O . PRO A 1 84 ? 6.548 -4.945 1.362 1.00 97.12 84 PRO A O 1
ATOM 635 N N . ASN A 1 85 ? 7.362 -3.227 0.177 1.00 96.75 85 ASN A N 1
ATOM 636 C CA . ASN A 1 85 ? 7.629 -2.408 1.361 1.00 96.75 85 ASN A CA 1
ATOM 637 C C . ASN A 1 85 ? 6.346 -1.908 2.038 1.00 96.75 85 ASN A C 1
ATOM 639 O O . ASN A 1 85 ? 6.384 -1.604 3.228 1.00 96.75 85 ASN A O 1
ATOM 643 N N . LEU A 1 86 ? 5.203 -1.888 1.344 1.00 97.12 86 LEU A N 1
ATOM 644 C CA . LEU A 1 86 ? 3.925 -1.510 1.952 1.00 97.12 86 LEU A CA 1
ATOM 645 C C . LEU A 1 86 ? 3.496 -2.501 3.044 1.00 97.12 86 LEU A C 1
ATOM 647 O O . LEU A 1 86 ? 2.945 -2.080 4.058 1.00 97.12 86 LEU A O 1
ATOM 651 N N . LYS A 1 87 ? 3.851 -3.790 2.919 1.00 96.94 87 LYS A N 1
ATOM 652 C CA . LYS A 1 87 ? 3.606 -4.791 3.976 1.00 96.94 87 LYS A CA 1
ATOM 653 C C . LYS A 1 87 ? 4.354 -4.481 5.274 1.00 96.94 87 LYS A C 1
ATOM 655 O O . LYS A 1 87 ? 3.860 -4.787 6.352 1.00 96.94 87 LYS A O 1
ATOM 660 N N . LYS A 1 88 ? 5.527 -3.842 5.195 1.00 96.06 88 LYS A N 1
ATOM 661 C CA . LYS A 1 88 ? 6.274 -3.412 6.392 1.00 96.06 88 LYS A CA 1
ATOM 662 C C . LYS A 1 88 ? 5.540 -2.290 7.133 1.00 96.06 88 LYS A C 1
ATOM 664 O O . LYS A 1 88 ? 5.605 -2.211 8.354 1.00 96.06 88 LYS A O 1
ATOM 669 N N . LEU A 1 89 ? 4.833 -1.435 6.393 1.00 96.44 89 LEU A N 1
ATOM 670 C CA . LEU A 1 89 ? 4.060 -0.319 6.941 1.00 96.44 89 LEU A CA 1
ATOM 671 C C . LEU A 1 89 ? 2.690 -0.769 7.457 1.00 96.44 89 LEU A C 1
ATOM 673 O O . LEU A 1 89 ? 2.223 -0.259 8.475 1.00 96.44 89 LEU A O 1
ATOM 677 N N . HIS A 1 90 ? 2.074 -1.748 6.793 1.00 96.81 90 HIS A N 1
ATOM 678 C CA . HIS A 1 90 ? 0.799 -2.346 7.169 1.00 96.81 90 HIS A CA 1
ATOM 679 C C . HIS A 1 90 ? 0.831 -3.872 6.960 1.00 96.81 90 HIS A C 1
ATOM 681 O O . HIS A 1 90 ? 0.561 -4.346 5.859 1.00 96.81 90 HIS A O 1
ATOM 687 N N . PRO A 1 91 ? 1.128 -4.660 8.013 1.00 96.44 91 PRO A N 1
ATOM 688 C CA . PRO A 1 91 ? 1.282 -6.114 7.890 1.00 96.44 91 PRO A CA 1
ATOM 689 C C . PRO A 1 91 ? 0.035 -6.876 7.421 1.00 96.44 91 PRO A C 1
ATOM 691 O O . PRO A 1 91 ? 0.172 -7.933 6.815 1.00 96.44 91 PRO A O 1
ATOM 694 N N . ALA A 1 92 ? -1.168 -6.347 7.674 1.00 96.25 92 ALA A N 1
ATOM 695 C CA . ALA A 1 92 ? -2.430 -6.960 7.246 1.00 96.25 92 ALA A CA 1
ATOM 696 C C . ALA A 1 92 ? -2.827 -6.616 5.794 1.00 96.25 92 ALA A C 1
ATOM 698 O O . ALA A 1 92 ? -3.847 -7.103 5.307 1.00 96.25 92 ALA A O 1
ATOM 699 N N . LEU A 1 93 ? -2.031 -5.796 5.095 1.00 96.94 93 LEU A N 1
ATOM 700 C CA . LEU A 1 93 ? -2.232 -5.481 3.684 1.00 96.94 93 LEU A CA 1
ATOM 701 C C . LEU A 1 93 ? -2.132 -6.747 2.828 1.00 96.94 93 LEU A C 1
ATOM 703 O O . LEU A 1 93 ? -1.153 -7.497 2.896 1.00 96.94 93 LEU A O 1
ATOM 707 N N . VAL A 1 94 ? -3.109 -6.930 1.942 1.00 97.81 94 VAL A N 1
ATOM 708 C CA . VAL A 1 94 ? -3.061 -7.965 0.907 1.00 97.81 94 VAL A CA 1
ATOM 709 C C . VAL A 1 94 ? -2.365 -7.383 -0.318 1.00 97.81 94 VAL A C 1
ATOM 711 O O . VAL A 1 94 ? -2.839 -6.413 -0.901 1.00 97.81 94 VAL A O 1
ATOM 714 N N . LEU A 1 95 ? -1.228 -7.961 -0.702 1.00 97.38 95 LEU A N 1
ATOM 715 C CA . LEU A 1 95 ? -0.506 -7.587 -1.920 1.00 97.38 95 LEU A CA 1
ATOM 716 C C . LEU A 1 95 ? -0.649 -8.715 -2.934 1.00 97.38 95 LEU A C 1
ATOM 718 O O . LEU A 1 95 ? -0.202 -9.828 -2.649 1.00 97.38 95 LEU A O 1
ATOM 722 N N . LEU A 1 96 ? -1.231 -8.401 -4.086 1.00 96.75 96 LEU A N 1
ATOM 723 C CA . LEU A 1 96 ? -1.355 -9.287 -5.238 1.00 96.75 96 LEU A CA 1
ATOM 724 C C . LEU A 1 96 ? -0.386 -8.799 -6.321 1.00 96.75 96 LEU A C 1
ATOM 726 O O . LEU A 1 96 ? -0.396 -7.617 -6.674 1.00 96.75 96 LEU A O 1
ATOM 730 N N . MET A 1 97 ? 0.495 -9.689 -6.767 1.00 94.12 97 MET A N 1
ATOM 731 C CA . MET A 1 97 ? 1.496 -9.430 -7.803 1.00 94.12 97 MET A CA 1
ATOM 732 C C . MET A 1 97 ? 1.208 -10.414 -8.933 1.00 94.12 97 MET A C 1
ATOM 734 O O . MET A 1 97 ? 1.785 -11.500 -8.948 1.00 94.12 97 MET A O 1
ATOM 738 N N . ASP A 1 98 ? 0.266 -10.031 -9.795 1.00 87.25 98 ASP A N 1
ATOM 739 C CA . ASP A 1 98 ? -0.311 -10.859 -10.861 1.00 87.25 98 ASP A CA 1
ATOM 740 C C . 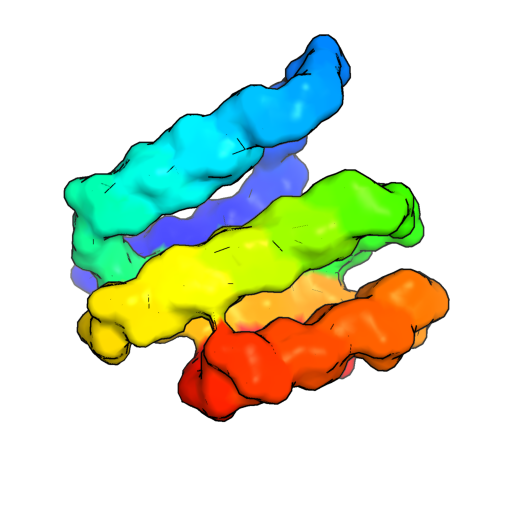ASP A 1 98 ? 0.052 -10.306 -12.249 1.00 87.25 98 ASP A C 1
ATOM 742 O O . ASP A 1 98 ? 0.267 -9.070 -12.369 1.00 87.25 98 ASP A O 1
#

Organism: NCBI:txid39844